Protein AF-0000000084685815 (afdb_homodimer)

Radius of gyration: 17.82 Å; Cα contacts (8 Å, |Δi|>4): 110; chains: 2; bounding box: 32×60×46 Å

Nearest PDB structures (foldseek):
  6yo0-assembly1_g1  TM=8.002E-01  e=2.132E+00  Tetrahymena thermophila
  3q84-assembly2_H  TM=7.256E-01  e=3.580E+00  Homo sapiens
  8tsh-assembly1_F  TM=6.821E-01  e=3.012E+00  Caldimonas thermodepolymerans
  6yo0-assembly1_g1  TM=8.001E-01  e=2.132E+00  Tetrahymena thermophila
  3q84-assembly2_H  TM=7.261E-01  e=3.580E+00  Homo sapiens

Secondary structure (DSSP, 8-state):
----PPPHHHHHHHHHHHHHHHHHHHHHHHHHHHHGGG-TTTHHHHHHHHHHHHHHHHHHHHHHHHHHTTTTGGGG-/----PPPHHHHHHHHHHHHHHHHHHHHHHHHHHHHGGG-TTTHHHHHHHHHHHHHHHHHHHHHHHHHHTTTTGGGG-

Solvent-accessible surface area (backbone atoms only — not comparable to full-atom values): 8574 Å² total; per-residue (Å²): 127,83,72,72,79,74,55,64,71,58,56,49,48,54,40,43,54,49,46,50,50,52,39,55,52,36,52,54,50,41,54,56,30,59,66,33,50,79,39,80,92,38,24,69,64,22,51,50,48,40,51,51,41,51,48,41,39,51,53,44,52,52,51,43,53,34,56,74,68,51,75,50,56,78,77,74,112,128,82,74,72,78,73,55,66,71,57,54,49,48,54,40,44,54,49,46,49,50,52,37,53,52,36,51,55,51,41,54,56,30,56,66,34,49,79,39,80,91,38,23,68,64,22,52,50,49,41,50,50,42,52,48,40,38,50,54,43,50,51,52,44,53,35,55,73,69,51,74,50,56,76,77,75,111

Structure (mmCIF, N/CA/C/O backbone):
data_AF-0000000084685815-model_v1
#
loop_
_entity.id
_entity.type
_entity.pdbx_description
1 polymer 'Uncharacterized protein'
#
loop_
_atom_site.group_PDB
_atom_site.id
_atom_site.type_symbol
_atom_site.label_atom_id
_atom_site.label_alt_id
_atom_site.label_comp_id
_atom_site.label_asym_id
_atom_site.label_entity_id
_atom_site.label_seq_id
_atom_site.pdbx_PDB_ins_code
_atom_site.Cartn_x
_atom_site.Cartn_y
_atom_site.Cartn_z
_atom_site.occupancy
_atom_site.B_iso_or_equiv
_atom_site.auth_seq_id
_atom_site.auth_comp_id
_atom_site.auth_asym_id
_atom_site.auth_atom_id
_atom_site.pdbx_PDB_model_num
ATOM 1 N N . MET A 1 1 ? -5.73 32.75 3.188 1 46.22 1 MET A N 1
ATOM 2 C CA . MET A 1 1 ? -4.66 32.5 4.156 1 46.22 1 MET A CA 1
ATOM 3 C C . MET A 1 1 ? -3.756 31.375 3.713 1 46.22 1 MET A C 1
ATOM 5 O O . MET A 1 1 ? -4.238 30.281 3.385 1 46.22 1 MET A O 1
ATOM 9 N N . SER A 1 2 ? -2.543 31.609 3.299 1 51.81 2 SER A N 1
ATOM 10 C CA . SER A 1 2 ? -1.611 30.609 2.768 1 51.81 2 SER A CA 1
ATOM 11 C C . SER A 1 2 ? -1.315 29.531 3.793 1 51.81 2 SER A C 1
ATOM 13 O O . SER A 1 2 ? -0.804 29.812 4.879 1 51.81 2 SER A O 1
ATOM 15 N N . GLN A 1 3 ? -2.189 28.609 3.904 1 58.53 3 GLN A N 1
ATOM 16 C CA . GLN A 1 3 ? -1.957 27.594 4.914 1 58.53 3 GLN A CA 1
ATOM 17 C C . GLN A 1 3 ? -0.515 27.094 4.871 1 58.53 3 GLN A C 1
ATOM 19 O O . GLN A 1 3 ? 0.032 26.844 3.793 1 58.53 3 GLN A O 1
ATOM 24 N N . LYS A 1 4 ? 0.365 27.562 5.781 1 68.12 4 LYS A N 1
ATOM 25 C CA . LYS A 1 4 ? 1.737 27.078 5.93 1 68.12 4 LYS A CA 1
ATOM 26 C C . LYS A 1 4 ? 1.825 25.578 5.699 1 68.12 4 LYS A C 1
ATOM 28 O O . LYS A 1 4 ? 1.005 24.812 6.215 1 68.12 4 LYS A O 1
ATOM 33 N N . PRO A 1 5 ? 2.764 25.219 4.785 1 79.56 5 PRO A N 1
ATOM 34 C CA . PRO A 1 5 ? 2.912 23.781 4.555 1 79.56 5 PRO A CA 1
ATOM 35 C C . PRO A 1 5 ? 3.203 23 5.836 1 79.56 5 PRO A C 1
ATOM 37 O O . PRO A 1 5 ? 3.912 23.5 6.715 1 79.56 5 PRO A O 1
ATOM 40 N N . LEU A 1 6 ? 2.482 22.016 6.051 1 90.06 6 LEU A N 1
ATOM 41 C CA . LEU A 1 6 ? 2.713 21.141 7.191 1 90.06 6 LEU A CA 1
ATOM 42 C C . LEU A 1 6 ? 4.156 20.641 7.211 1 90.06 6 LEU A C 1
ATOM 44 O O . LEU A 1 6 ? 4.719 20.312 6.164 1 90.06 6 LEU A O 1
ATOM 48 N N . PRO A 1 7 ? 4.75 20.672 8.406 1 92.88 7 PRO A N 1
ATOM 49 C CA . PRO A 1 7 ? 6.105 20.125 8.523 1 92.88 7 PRO A CA 1
ATOM 50 C C . PRO A 1 7 ? 6.227 18.719 7.953 1 92.88 7 PRO A C 1
ATOM 52 O O . PRO A 1 7 ? 5.301 17.906 8.086 1 92.88 7 PRO A O 1
ATOM 55 N N . LEU A 1 8 ? 7.363 18.469 7.383 1 94.62 8 LEU A N 1
ATOM 56 C CA . LEU A 1 8 ? 7.633 17.203 6.711 1 94.62 8 LEU A CA 1
ATOM 57 C C . LEU A 1 8 ? 7.449 16.031 7.672 1 94.62 8 LEU A C 1
ATOM 59 O O . LEU A 1 8 ? 6.82 15.031 7.324 1 94.62 8 LEU A O 1
ATOM 63 N N . ASP A 1 9 ? 7.988 16.172 8.883 1 94.56 9 ASP A N 1
ATOM 64 C CA . ASP A 1 9 ? 7.922 15.086 9.852 1 94.56 9 ASP A CA 1
ATOM 65 C C . ASP A 1 9 ? 6.477 14.734 10.188 1 94.56 9 ASP A C 1
ATOM 67 O O . ASP A 1 9 ? 6.152 13.562 10.414 1 94.56 9 ASP A O 1
ATOM 71 N N . ILE A 1 10 ? 5.625 15.672 10.203 1 95.12 10 ILE A N 1
ATOM 72 C CA . ILE A 1 10 ? 4.211 15.445 10.5 1 95.12 10 ILE A CA 1
ATOM 73 C C . ILE A 1 10 ? 3.551 14.734 9.32 1 95.12 10 ILE A C 1
ATOM 75 O O . ILE A 1 10 ? 2.77 13.797 9.516 1 95.12 10 ILE A O 1
ATOM 79 N N . GLN A 1 11 ? 3.824 15.148 8.141 1 96.31 11 GLN A N 1
ATOM 80 C CA . GLN A 1 11 ? 3.271 14.508 6.949 1 96.31 11 GLN A CA 1
ATOM 81 C C . GLN A 1 11 ? 3.699 13.047 6.859 1 96.31 11 GLN A C 1
ATOM 83 O O . GLN A 1 11 ? 2.871 12.164 6.637 1 96.31 11 GLN A O 1
ATOM 88 N N . LYS A 1 12 ? 4.941 12.859 7.16 1 97.25 12 LYS A N 1
ATOM 89 C CA . LYS A 1 12 ? 5.465 11.5 7.141 1 97.25 12 LYS A CA 1
ATOM 90 C C . LYS A 1 12 ? 4.785 10.633 8.203 1 97.25 12 LYS A C 1
ATOM 92 O O . LYS A 1 12 ? 4.441 9.477 7.941 1 97.25 12 LYS A O 1
ATOM 97 N N . LYS A 1 13 ? 4.629 11.188 9.344 1 96.62 13 LYS A N 1
ATOM 98 C CA . LYS A 1 13 ? 4 10.438 10.422 1 96.62 13 LYS A CA 1
ATOM 99 C C . LYS A 1 13 ? 2.566 10.055 10.062 1 96.62 13 LYS A C 1
ATOM 101 O O . LYS A 1 13 ? 2.121 8.945 10.367 1 96.62 13 LYS A O 1
ATOM 106 N N . ILE A 1 14 ? 1.868 10.93 9.438 1 97.06 14 ILE A N 1
ATOM 107 C CA . ILE A 1 14 ? 0.493 10.656 9.031 1 97.06 14 ILE A CA 1
ATOM 108 C C . ILE A 1 14 ? 0.462 9.492 8.047 1 97.06 14 ILE A C 1
ATOM 110 O O . ILE A 1 14 ? -0.356 8.578 8.188 1 97.06 14 ILE A O 1
ATOM 114 N N . VAL A 1 15 ? 1.354 9.492 7.09 1 98.38 15 VAL A N 1
ATOM 115 C CA . VAL A 1 15 ? 1.414 8.43 6.094 1 98.38 15 VAL A CA 1
ATOM 116 C C . VAL A 1 15 ? 1.821 7.121 6.762 1 98.38 15 VAL A C 1
ATOM 118 O O . VAL A 1 15 ? 1.198 6.082 6.535 1 98.38 15 VAL A O 1
ATOM 121 N N . ILE A 1 16 ? 2.812 7.148 7.633 1 98.5 16 ILE A N 1
ATOM 122 C CA . ILE A 1 16 ? 3.314 5.953 8.297 1 98.5 16 ILE A CA 1
ATOM 123 C C . ILE A 1 16 ? 2.209 5.34 9.156 1 98.5 16 ILE A C 1
ATOM 125 O O . ILE A 1 16 ? 1.984 4.129 9.117 1 98.5 16 ILE A O 1
ATOM 129 N N . ASP A 1 17 ? 1.507 6.168 9.883 1 98.19 17 ASP A N 1
ATOM 130 C CA . ASP A 1 17 ? 0.424 5.664 10.727 1 98.19 17 ASP A CA 1
ATOM 131 C C . ASP A 1 17 ? -0.655 4.988 9.883 1 98.19 17 ASP A C 1
ATOM 133 O O . ASP A 1 17 ? -1.173 3.934 10.258 1 98.19 17 ASP A O 1
ATOM 137 N N . PHE A 1 18 ? -0.969 5.543 8.766 1 98.62 18 PHE A N 1
ATOM 138 C CA . PHE A 1 18 ? -1.971 4.957 7.879 1 98.62 18 PHE A CA 1
ATOM 139 C C . PHE A 1 18 ? -1.499 3.613 7.34 1 98.62 18 PHE A C 1
ATOM 141 O O . PHE A 1 18 ? -2.252 2.637 7.348 1 98.62 18 PHE A O 1
ATOM 148 N N . LEU A 1 19 ? -0.231 3.574 6.863 1 98.81 19 LEU A N 1
ATOM 149 C CA . LEU A 1 19 ? 0.305 2.338 6.309 1 98.81 19 LEU A CA 1
ATOM 150 C C . LEU A 1 19 ? 0.353 1.241 7.3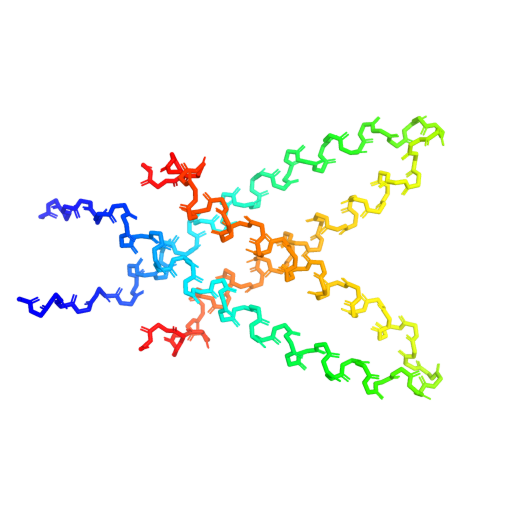67 1 98.81 19 LEU A C 1
ATOM 152 O O . LEU A 1 19 ? 0.138 0.066 7.059 1 98.81 19 LEU A O 1
ATOM 156 N N . LYS A 1 20 ? 0.622 1.585 8.594 1 98.75 20 LYS A N 1
ATOM 157 C CA . LYS A 1 20 ? 0.617 0.601 9.672 1 98.75 20 LYS A CA 1
ATOM 158 C C . LYS A 1 20 ? -0.787 0.052 9.906 1 98.75 20 LYS A C 1
ATOM 160 O O . LYS A 1 20 ? -0.954 -1.133 10.203 1 98.75 20 LYS A O 1
ATOM 165 N N . GLN A 1 21 ? -1.778 0.911 9.805 1 98.56 21 GLN A N 1
ATOM 166 C CA . GLN A 1 21 ? -3.154 0.44 9.906 1 98.56 21 GLN A CA 1
ATOM 167 C C . GLN A 1 21 ? -3.506 -0.489 8.75 1 98.56 21 GLN A C 1
ATOM 169 O O . GLN A 1 21 ? -4.191 -1.496 8.938 1 98.56 21 GLN A O 1
ATOM 174 N N . CYS A 1 22 ? -3.053 -0.156 7.578 1 98.75 22 CYS A N 1
ATOM 175 C CA . CYS A 1 22 ? -3.219 -1.066 6.449 1 98.75 22 CYS A CA 1
ATOM 176 C C . CYS A 1 22 ? -2.605 -2.428 6.754 1 98.75 22 CYS A C 1
ATOM 178 O O . CYS A 1 22 ? -3.201 -3.463 6.449 1 98.75 22 CYS A O 1
ATOM 180 N N . ASN A 1 23 ? -1.411 -2.426 7.332 1 98.81 23 ASN A N 1
ATOM 181 C CA . ASN A 1 23 ? -0.744 -3.676 7.676 1 98.81 23 ASN A CA 1
ATOM 182 C C . ASN A 1 23 ? -1.521 -4.457 8.734 1 98.81 23 ASN A C 1
ATOM 184 O O . ASN A 1 23 ? -1.617 -5.684 8.664 1 98.81 23 ASN A O 1
ATOM 188 N N . ASP A 1 24 ? -2.051 -3.721 9.695 1 98.56 24 ASP A N 1
ATOM 189 C CA . ASP A 1 24 ? -2.885 -4.379 10.703 1 98.56 24 ASP A CA 1
ATOM 190 C C . ASP A 1 24 ? -4.102 -5.039 10.055 1 98.56 24 ASP A C 1
ATOM 192 O O . ASP A 1 24 ? -4.441 -6.18 10.383 1 98.56 24 ASP A O 1
ATOM 196 N N . TYR A 1 25 ? -4.742 -4.316 9.172 1 98.31 25 TYR A N 1
ATOM 197 C CA . TYR A 1 25 ? -5.871 -4.887 8.453 1 98.31 25 TYR A CA 1
ATOM 198 C C . TYR A 1 25 ? -5.438 -6.078 7.609 1 98.31 25 TYR A C 1
ATOM 200 O O . TYR A 1 25 ? -6.152 -7.082 7.523 1 98.31 25 TYR A O 1
ATOM 208 N N . SER A 1 26 ? -4.305 -6 6.984 1 98.69 26 SER A N 1
ATOM 209 C CA . SER A 1 26 ? -3.76 -7.105 6.203 1 98.69 26 SER A CA 1
ATOM 210 C C . SER A 1 26 ? -3.602 -8.359 7.059 1 98.69 26 SER A C 1
ATOM 212 O O . SER A 1 26 ? -3.873 -9.469 6.594 1 98.69 26 SER A O 1
ATOM 214 N N . GLU A 1 27 ? -3.178 -8.195 8.258 1 98.62 27 GLU A N 1
ATOM 215 C CA . GLU A 1 27 ? -3.025 -9.336 9.148 1 98.62 27 GLU A CA 1
ATOM 216 C C . GLU A 1 27 ? -4.367 -10.016 9.406 1 98.62 27 GLU A C 1
ATOM 218 O O . GLU A 1 27 ? -4.438 -11.25 9.477 1 98.62 27 GLU A O 1
ATOM 223 N N . LEU A 1 28 ? -5.383 -9.164 9.578 1 98.31 28 LEU A N 1
ATOM 224 C CA . LEU A 1 28 ? -6.723 -9.719 9.758 1 98.31 28 LEU A CA 1
ATOM 225 C C . LEU A 1 28 ? -7.148 -10.523 8.539 1 98.31 28 LEU A C 1
ATOM 227 O O . LEU A 1 28 ? -7.695 -11.617 8.672 1 98.31 28 LEU A O 1
ATOM 231 N N . MET A 1 29 ? -6.902 -10 7.363 1 98.44 29 MET A N 1
ATOM 232 C CA . MET A 1 29 ? -7.254 -10.688 6.125 1 98.44 29 MET A CA 1
ATOM 233 C C . MET A 1 29 ? -6.438 -11.961 5.957 1 98.44 29 MET A C 1
ATOM 235 O O . MET A 1 29 ? -6.965 -12.992 5.527 1 98.44 29 MET A O 1
ATOM 239 N N . LEU A 1 30 ? -5.156 -11.914 6.266 1 98.62 30 LEU A N 1
ATOM 240 C CA . LEU A 1 30 ? -4.301 -13.094 6.18 1 98.62 30 LEU A CA 1
ATOM 241 C C . LEU A 1 30 ? -4.82 -14.211 7.074 1 98.62 30 LEU A C 1
ATOM 243 O O . LEU A 1 30 ? -4.867 -15.375 6.656 1 98.62 30 LEU A O 1
ATOM 247 N N . ASN A 1 31 ? -5.211 -13.867 8.258 1 98.44 31 ASN A N 1
ATOM 248 C CA . ASN A 1 31 ? -5.785 -14.867 9.156 1 98.44 31 ASN A CA 1
ATOM 249 C C . ASN A 1 31 ? -7.055 -15.484 8.578 1 98.44 31 ASN A C 1
ATOM 251 O O . ASN A 1 31 ? -7.246 -16.703 8.648 1 98.44 31 ASN A O 1
ATOM 255 N N . LYS A 1 32 ? -7.926 -14.625 8.055 1 98.12 32 LYS A N 1
ATOM 256 C CA . LYS A 1 32 ? -9.156 -15.086 7.434 1 98.12 32 LYS A CA 1
ATOM 257 C C . LYS A 1 32 ? -8.867 -16.094 6.324 1 98.12 32 LYS A C 1
ATOM 259 O O . LYS A 1 32 ? -9.43 -17.188 6.309 1 98.12 32 LYS A O 1
ATOM 264 N N . TYR A 1 33 ? -7.949 -15.758 5.477 1 98.31 33 TYR A N 1
ATOM 265 C CA . TYR A 1 33 ? -7.715 -16.609 4.312 1 98.31 33 TYR A CA 1
ATOM 266 C C . TYR A 1 33 ? -6.91 -17.844 4.688 1 98.31 33 TYR A C 1
ATOM 268 O O . TYR A 1 33 ? -7.043 -18.891 4.055 1 98.31 33 TYR A O 1
ATOM 276 N N . GLN A 1 34 ? -6.086 -17.781 5.684 1 98.38 34 GLN A N 1
ATOM 277 C CA . GLN A 1 34 ? -5.391 -18.953 6.199 1 98.38 34 GLN A CA 1
ATOM 278 C C . GLN A 1 34 ? -6.379 -20.031 6.652 1 98.38 34 GLN A C 1
ATOM 280 O O . GLN A 1 34 ? -6.148 -21.219 6.438 1 98.38 34 GLN A O 1
ATOM 285 N N . GLN A 1 35 ? -7.453 -19.641 7.188 1 97.81 35 GLN A N 1
ATOM 286 C CA . GLN A 1 35 ? -8.469 -20.578 7.672 1 97.81 35 GLN A CA 1
ATOM 287 C C . GLN A 1 35 ? -9.172 -21.266 6.516 1 97.81 35 GLN A C 1
ATOM 289 O O . GLN A 1 35 ? -9.734 -22.359 6.688 1 97.81 35 GLN A O 1
ATOM 294 N N . GLN A 1 36 ? -9.055 -20.734 5.387 1 97.69 36 GLN A N 1
ATOM 295 C CA . GLN A 1 36 ? -9.773 -21.25 4.23 1 97.69 36 GLN A CA 1
ATOM 296 C C . GLN A 1 36 ? -8.93 -22.281 3.48 1 97.69 36 GLN A C 1
ATOM 298 O O . GLN A 1 36 ? -9.43 -22.984 2.604 1 97.69 36 GLN A O 1
ATOM 303 N N . LEU A 1 37 ? -7.684 -22.422 3.93 1 97.5 37 LEU A N 1
ATOM 304 C CA . LEU A 1 37 ? -6.766 -23.312 3.213 1 97.5 37 LEU A CA 1
ATOM 305 C C . LEU A 1 37 ? -7.18 -24.766 3.369 1 97.5 37 LEU A C 1
ATOM 307 O O . LEU A 1 37 ? -6.84 -25.609 2.531 1 97.5 37 LEU A O 1
ATOM 311 N N . SER A 1 38 ? -7.902 -25.094 4.395 1 96 38 SER A N 1
ATOM 312 C CA . SER A 1 38 ? -8.289 -26.469 4.68 1 96 38 SER A CA 1
ATOM 313 C C . SER A 1 38 ? -9.469 -26.906 3.816 1 96 38 SER A C 1
ATOM 315 O O . SER A 1 38 ? -9.758 -28.094 3.709 1 96 38 SER A O 1
ATOM 317 N N . ASP A 1 39 ? -10.219 -25.953 3.318 1 96.56 39 ASP A N 1
ATOM 318 C CA . ASP A 1 39 ? -11.336 -26.25 2.424 1 96.56 39 ASP A CA 1
ATOM 319 C C . ASP A 1 39 ? -10.844 -26.453 0.993 1 96.56 39 ASP A C 1
ATOM 321 O O . ASP A 1 39 ? -10.383 -25.516 0.338 1 96.56 39 ASP A O 1
ATOM 325 N N . GLN A 1 40 ? -10.977 -27.625 0.544 1 96.31 40 GLN A N 1
ATOM 326 C CA . GLN A 1 40 ? -10.461 -28.031 -0.756 1 96.31 40 GLN A CA 1
ATOM 327 C C . GLN A 1 40 ? -11.039 -27.172 -1.876 1 96.31 40 GLN A C 1
ATOM 329 O O . GLN A 1 40 ? -10.352 -26.891 -2.865 1 96.31 40 GLN A O 1
ATOM 334 N N . ASN A 1 41 ? -12.25 -26.703 -1.663 1 97.44 41 ASN A N 1
ATOM 335 C CA . ASN A 1 41 ? -12.906 -25.906 -2.691 1 97.44 41 ASN A CA 1
ATOM 336 C C . ASN A 1 41 ? -12.375 -24.484 -2.721 1 97.44 41 ASN A C 1
ATOM 338 O O . ASN A 1 41 ? -12.539 -23.766 -3.715 1 97.44 41 ASN A O 1
ATOM 342 N N . LEU A 1 42 ? -11.672 -24.016 -1.632 1 97.69 42 LEU A N 1
ATOM 343 C CA . LEU A 1 42 ? -11.25 -22.625 -1.522 1 97.69 42 LEU A CA 1
ATOM 344 C C . LEU A 1 42 ? -9.734 -22.516 -1.485 1 97.69 42 LEU A C 1
ATOM 346 O O . LEU A 1 42 ? -9.188 -21.422 -1.499 1 97.69 42 LEU A O 1
ATOM 350 N N . LYS A 1 43 ? -9.125 -23.547 -1.498 1 97.69 43 LYS A N 1
ATOM 351 C CA . LYS A 1 43 ? -7.691 -23.594 -1.212 1 97.69 43 LYS A CA 1
ATOM 352 C C . LYS A 1 43 ? -6.902 -22.75 -2.209 1 97.69 43 LYS A C 1
ATOM 354 O O . LYS A 1 43 ? -6.035 -21.969 -1.815 1 97.69 43 LYS A O 1
ATOM 359 N N . ASP A 1 44 ? -7.195 -22.891 -3.488 1 97.12 44 ASP A N 1
ATOM 360 C CA . ASP A 1 44 ? -6.43 -22.172 -4.508 1 97.12 44 ASP A CA 1
ATOM 361 C C . ASP A 1 44 ? -6.66 -20.672 -4.41 1 97.12 44 ASP A C 1
ATOM 363 O O . ASP A 1 44 ? -5.703 -19.891 -4.43 1 97.12 44 ASP A O 1
ATOM 367 N N . SER A 1 45 ? -7.883 -20.266 -4.289 1 97.38 45 SER A N 1
ATOM 368 C CA . SER A 1 45 ? -8.195 -18.844 -4.16 1 97.38 45 SER A CA 1
ATOM 369 C C . SER A 1 45 ? -7.637 -18.266 -2.865 1 97.38 45 SER A C 1
ATOM 371 O O . SER A 1 45 ? -7.129 -17.156 -2.848 1 97.38 45 SER A O 1
ATOM 373 N N . ALA A 1 46 ? -7.668 -19.031 -1.83 1 98.31 46 ALA A N 1
ATOM 374 C CA . ALA A 1 46 ? -7.125 -18.594 -0.547 1 98.31 46 ALA A CA 1
ATOM 375 C C . ALA A 1 46 ? -5.613 -18.391 -0.629 1 98.31 46 ALA A C 1
ATOM 377 O O . ALA A 1 46 ? -5.082 -17.406 -0.125 1 98.31 46 ALA A O 1
ATOM 378 N N . SER A 1 47 ? -4.965 -19.297 -1.276 1 98.25 47 SER A N 1
ATOM 379 C CA . SER A 1 47 ? -3.518 -19.203 -1.434 1 98.25 47 SER A CA 1
ATOM 380 C C . SER A 1 47 ? -3.123 -17.953 -2.193 1 98.25 47 SER A C 1
ATOM 382 O O . SER A 1 47 ? -2.164 -17.266 -1.82 1 98.25 47 SER A O 1
ATOM 384 N N . GLN A 1 48 ? -3.898 -17.641 -3.174 1 97.75 48 GLN A N 1
ATOM 385 C CA . GLN A 1 48 ? -3.611 -16.438 -3.945 1 97.75 48 GLN A CA 1
ATOM 386 C C . GLN A 1 48 ? -3.84 -15.188 -3.109 1 97.75 48 GLN A C 1
ATOM 388 O O . GLN A 1 48 ? -3.025 -14.258 -3.137 1 97.75 48 GLN A O 1
ATOM 393 N N . LYS A 1 49 ? -4.879 -15.203 -2.391 1 98.5 49 LYS A N 1
ATOM 394 C CA . LYS A 1 49 ? -5.18 -14.047 -1.55 1 98.5 49 LYS A CA 1
ATOM 395 C C . LYS A 1 49 ? -4.125 -13.875 -0.46 1 98.5 49 LYS A C 1
ATOM 397 O O . LYS A 1 49 ? -3.754 -12.75 -0.121 1 98.5 49 LYS A O 1
ATOM 402 N N . ILE A 1 50 ? -3.699 -14.922 0.062 1 98.69 50 ILE A N 1
ATOM 403 C CA . ILE A 1 50 ? -2.641 -14.867 1.065 1 98.69 50 ILE A CA 1
ATOM 404 C C . ILE A 1 50 ? -1.379 -14.266 0.451 1 98.69 50 ILE A C 1
ATOM 406 O O . ILE A 1 50 ? -0.74 -13.398 1.053 1 98.69 50 ILE A O 1
ATOM 410 N N . HIS A 1 51 ? -1.062 -14.703 -0.727 1 98.56 51 HIS A N 1
ATOM 411 C CA . HIS A 1 51 ? 0.079 -14.109 -1.414 1 98.56 51 HIS A CA 1
ATOM 412 C C . HIS A 1 51 ? -0.128 -12.609 -1.637 1 98.56 51 HIS A C 1
ATOM 414 O O . HIS A 1 51 ? 0.772 -11.812 -1.375 1 98.56 51 HIS A O 1
ATOM 420 N N . ASP A 1 52 ? -1.293 -12.211 -2.109 1 98.69 52 ASP A N 1
ATOM 421 C CA . ASP A 1 52 ? -1.604 -10.812 -2.41 1 98.69 52 ASP A CA 1
ATOM 422 C C . ASP A 1 52 ? -1.473 -9.945 -1.164 1 98.69 52 ASP A C 1
ATOM 424 O O . ASP A 1 52 ? -0.844 -8.883 -1.205 1 98.69 52 ASP A O 1
ATOM 428 N N . TRP A 1 53 ? -1.977 -10.398 -0.104 1 98.88 53 TRP A N 1
ATOM 429 C CA . TRP A 1 53 ? -1.969 -9.602 1.122 1 98.88 53 TRP A CA 1
ATOM 430 C C . TRP A 1 53 ? -0.566 -9.539 1.716 1 98.88 53 TRP A C 1
ATOM 432 O O . TRP A 1 53 ? -0.17 -8.508 2.27 1 98.88 53 TRP A O 1
ATOM 442 N N . ASN A 1 54 ? 0.161 -10.625 1.676 1 98.81 54 ASN A N 1
ATOM 443 C CA . ASN A 1 54 ? 1.552 -10.57 2.111 1 98.81 54 ASN A CA 1
ATOM 444 C C . ASN A 1 54 ? 2.363 -9.586 1.272 1 98.81 54 ASN A C 1
ATOM 446 O O . ASN A 1 54 ? 3.17 -8.828 1.808 1 98.81 54 ASN A O 1
ATOM 450 N N . THR A 1 55 ? 2.119 -9.617 0.011 1 98.75 55 THR A N 1
ATOM 451 C CA . THR A 1 55 ? 2.791 -8.688 -0.893 1 98.75 55 THR A CA 1
ATOM 452 C C . THR A 1 55 ? 2.486 -7.242 -0.511 1 98.75 55 THR A C 1
ATOM 454 O O . THR A 1 55 ? 3.396 -6.418 -0.405 1 98.75 55 THR A O 1
ATOM 457 N N . TYR A 1 56 ? 1.22 -6.977 -0.287 1 98.81 56 TYR A N 1
ATOM 458 C CA . TYR A 1 56 ? 0.802 -5.629 0.084 1 98.81 56 TYR A CA 1
ATOM 459 C C . TYR A 1 56 ? 1.477 -5.184 1.377 1 98.81 56 TYR A C 1
ATOM 461 O O . TYR A 1 56 ? 2.002 -4.074 1.46 1 98.81 56 TYR A O 1
ATOM 469 N N . LYS A 1 57 ? 1.531 -6.047 2.367 1 98.81 57 LYS A N 1
ATOM 470 C CA . LYS A 1 57 ? 2.168 -5.758 3.65 1 98.81 57 LYS A CA 1
ATOM 471 C C . LYS A 1 57 ? 3.662 -5.496 3.475 1 98.81 57 LYS A C 1
ATOM 473 O O . LYS A 1 57 ? 4.203 -4.559 4.062 1 98.81 57 LYS A O 1
ATOM 478 N N . ASP A 1 58 ? 4.281 -6.281 2.693 1 98.56 58 ASP A N 1
ATOM 479 C CA . ASP A 1 58 ? 5.715 -6.145 2.457 1 98.56 58 ASP A CA 1
ATOM 480 C C . ASP A 1 58 ? 6.039 -4.805 1.802 1 98.56 58 ASP A C 1
ATOM 482 O O . ASP A 1 58 ? 6.98 -4.121 2.205 1 98.56 58 ASP A O 1
ATOM 486 N N . PHE A 1 59 ? 5.25 -4.449 0.784 1 98.81 59 PHE A N 1
ATOM 487 C CA . PHE A 1 59 ? 5.473 -3.176 0.106 1 98.81 59 PHE A CA 1
ATOM 488 C C . PHE A 1 59 ? 5.238 -2.008 1.056 1 98.81 59 PHE A C 1
ATOM 490 O O . PHE A 1 59 ? 5.98 -1.023 1.034 1 98.81 59 PHE A O 1
ATOM 497 N N . ASN A 1 60 ? 4.207 -2.113 1.875 1 98.81 60 ASN A N 1
ATOM 498 C CA . ASN A 1 60 ? 3.98 -1.084 2.885 1 98.81 60 ASN A CA 1
ATOM 499 C C . ASN A 1 60 ? 5.16 -0.975 3.848 1 98.81 60 ASN A C 1
ATOM 501 O O . ASN A 1 60 ? 5.562 0.129 4.219 1 98.81 60 ASN A O 1
ATOM 505 N N . GLU A 1 61 ? 5.699 -2.096 4.309 1 98.62 61 GLU A N 1
ATOM 506 C CA . GLU A 1 61 ? 6.84 -2.09 5.223 1 98.62 61 GLU A CA 1
ATOM 507 C C . GLU A 1 61 ? 8.062 -1.436 4.578 1 98.62 61 GLU A C 1
ATOM 509 O O . GLU A 1 61 ? 8.789 -0.687 5.234 1 98.62 61 GLU A O 1
ATOM 514 N N . TYR A 1 62 ? 8.266 -1.712 3.363 1 98.38 62 TYR A N 1
ATOM 515 C CA . TYR A 1 62 ? 9.359 -1.06 2.646 1 98.38 62 TYR A CA 1
ATOM 516 C C . TYR A 1 62 ? 9.156 0.449 2.596 1 98.38 62 TYR A C 1
ATOM 518 O O . TYR A 1 62 ? 10.07 1.218 2.895 1 98.38 62 TYR A O 1
ATOM 526 N N . ALA A 1 63 ? 7.926 0.867 2.205 1 98.44 63 ALA A N 1
ATOM 527 C CA . ALA A 1 63 ? 7.617 2.293 2.145 1 98.44 63 ALA A CA 1
ATOM 528 C C . ALA A 1 63 ? 7.809 2.955 3.506 1 98.44 63 ALA A C 1
ATOM 530 O O . ALA A 1 63 ? 8.367 4.051 3.596 1 98.44 63 ALA A O 1
ATOM 531 N N . ILE A 1 64 ? 7.418 2.316 4.609 1 98.62 64 ILE A N 1
ATOM 532 C CA . ILE A 1 64 ? 7.566 2.834 5.965 1 98.62 64 ILE A CA 1
ATOM 533 C C . ILE A 1 64 ? 9.047 3.021 6.285 1 98.62 64 ILE A C 1
ATOM 535 O O . ILE A 1 64 ? 9.445 4.059 6.82 1 98.62 64 ILE A O 1
ATOM 539 N N . ASN A 1 65 ? 9.82 2.043 5.961 1 98.38 65 ASN A N 1
ATOM 540 C CA . ASN A 1 65 ? 11.258 2.131 6.191 1 98.38 65 ASN A CA 1
ATOM 541 C C . ASN A 1 65 ? 11.883 3.291 5.418 1 98.38 65 ASN A C 1
ATOM 543 O O . ASN A 1 65 ? 12.727 4.016 5.953 1 98.38 65 ASN A O 1
ATOM 547 N N . GLU A 1 66 ? 11.477 3.461 4.164 1 97.94 66 GLU A N 1
ATOM 548 C CA . GLU A 1 66 ? 12.008 4.539 3.334 1 97.94 66 GLU A CA 1
ATOM 549 C C . GLU A 1 66 ? 11.555 5.902 3.842 1 97.94 66 GLU A C 1
ATOM 551 O O . GLU A 1 66 ? 12.297 6.883 3.768 1 97.94 66 GLU A O 1
ATOM 556 N N . LEU A 1 67 ? 10.328 5.949 4.332 1 97.81 67 LEU A N 1
ATOM 557 C CA . LEU A 1 67 ? 9.828 7.176 4.953 1 97.81 67 LEU A CA 1
ATOM 558 C C . LEU A 1 67 ? 10.633 7.512 6.203 1 97.81 67 LEU A C 1
ATOM 560 O O . LEU A 1 67 ? 10.969 8.68 6.438 1 97.81 67 LEU A O 1
ATOM 564 N N . ASP A 1 68 ? 11.008 6.496 6.934 1 95.62 68 ASP A N 1
ATOM 565 C CA . ASP A 1 68 ? 11.781 6.68 8.156 1 95.62 68 ASP A CA 1
ATOM 566 C C . ASP A 1 68 ? 13.211 7.113 7.832 1 95.62 68 ASP A C 1
ATOM 568 O O . ASP A 1 68 ? 13.836 7.844 8.609 1 95.62 68 ASP A O 1
ATOM 572 N N . GLY A 1 69 ? 13.75 6.707 6.695 1 93.12 69 GLY A N 1
ATOM 573 C CA . GLY A 1 69 ? 15.109 7 6.273 1 93.12 69 GLY A CA 1
ATOM 574 C C . GLY A 1 69 ? 15.211 8.242 5.41 1 93.12 69 GLY A C 1
ATOM 575 O O . GLY A 1 69 ? 16.281 8.555 4.891 1 93.12 69 GLY A O 1
ATOM 576 N N . ASP A 1 70 ? 14.18 8.93 5.07 1 91.5 70 ASP A N 1
ATOM 577 C CA . ASP A 1 70 ? 14.086 10.203 4.363 1 91.5 70 ASP A CA 1
ATOM 578 C C . ASP A 1 70 ? 14.234 10.008 2.857 1 91.5 70 ASP A C 1
ATOM 580 O O . ASP A 1 70 ? 14.32 10.984 2.105 1 91.5 70 ASP A O 1
ATOM 584 N N . GLU A 1 71 ? 14.328 8.852 2.451 1 94.75 71 GLU A N 1
ATOM 585 C CA . GLU A 1 71 ? 14.508 8.539 1.036 1 94.75 71 GLU A CA 1
ATOM 586 C C . GLU A 1 71 ? 13.352 9.094 0.2 1 94.75 71 GLU A C 1
ATOM 588 O O . GLU A 1 71 ? 13.523 9.383 -0.985 1 94.75 71 GLU A O 1
ATOM 593 N N . LEU A 1 72 ? 12.188 9.297 0.839 1 95.88 72 LEU A N 1
ATOM 594 C CA . LEU A 1 72 ? 11.008 9.711 0.09 1 95.88 72 LEU A CA 1
ATOM 595 C C . LEU A 1 72 ? 10.617 11.148 0.444 1 95.88 72 LEU A C 1
ATOM 597 O O . LEU A 1 72 ? 9.492 11.57 0.172 1 95.88 72 LEU A O 1
ATOM 601 N N . ASP A 1 73 ? 11.484 11.938 1.004 1 94.5 73 ASP A N 1
ATOM 602 C CA . ASP A 1 73 ? 11.172 13.289 1.466 1 94.5 73 ASP A CA 1
ATOM 603 C C . ASP A 1 73 ? 10.703 14.172 0.311 1 94.5 73 ASP A C 1
ATOM 605 O O . ASP A 1 73 ? 9.828 15.023 0.488 1 94.5 73 ASP A O 1
ATOM 609 N N . ASP A 1 74 ? 11.18 13.93 -0.857 1 94.56 74 ASP A N 1
ATOM 610 C CA . ASP A 1 74 ? 10.852 14.758 -2.014 1 94.56 74 ASP A CA 1
ATOM 611 C C . ASP A 1 74 ? 9.414 14.508 -2.471 1 94.56 74 ASP A C 1
ATOM 613 O O . ASP A 1 74 ? 8.867 15.281 -3.264 1 94.56 74 ASP A O 1
ATOM 617 N N . TRP A 1 75 ? 8.773 13.492 -1.956 1 94.38 75 TRP A N 1
ATOM 618 C CA . TRP A 1 75 ? 7.406 13.164 -2.352 1 94.38 75 TRP A CA 1
ATOM 619 C C . TRP A 1 75 ? 6.406 14.086 -1.666 1 94.38 75 TRP A C 1
ATOM 621 O O . TRP A 1 75 ? 5.227 14.102 -2.021 1 94.38 75 TRP A O 1
ATOM 631 N N . PHE A 1 76 ? 6.871 14.883 -0.735 1 92.31 76 PHE A N 1
ATOM 632 C CA . PHE A 1 76 ? 5.992 15.727 0.064 1 92.31 76 PHE A CA 1
ATOM 633 C C . PHE A 1 76 ? 6.176 17.188 -0.296 1 92.31 7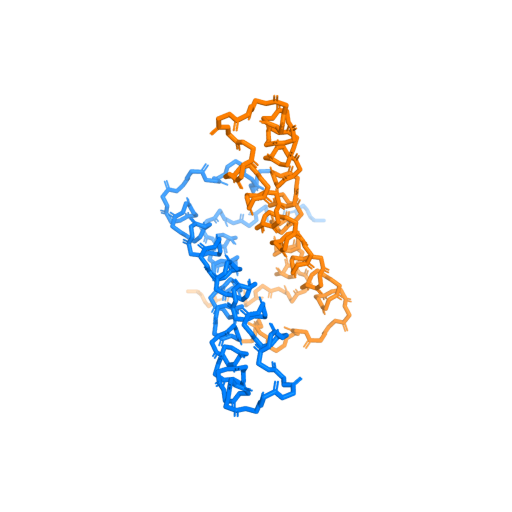6 PHE A C 1
ATOM 635 O O . PHE A 1 76 ? 5.648 18.078 0.385 1 92.31 76 PHE A O 1
ATOM 642 N N . LYS A 1 77 ? 6.941 17.562 -1.202 1 83 77 LYS A N 1
ATOM 643 C CA . LYS A 1 77 ? 7.223 18.938 -1.609 1 83 77 LYS A CA 1
ATOM 644 C C . LYS A 1 77 ? 6.125 19.469 -2.527 1 83 77 LYS A C 1
ATOM 646 O O . LYS A 1 77 ? 5.473 18.688 -3.234 1 83 77 LYS A O 1
ATOM 651 N N . MET B 1 1 ? 2.529 23.141 23.75 1 46.19 1 MET B N 1
ATOM 652 C CA . MET B 1 1 ? 1.441 23.672 22.938 1 46.19 1 MET B CA 1
ATOM 653 C C . MET B 1 1 ? 0.675 22.547 22.25 1 46.19 1 MET B C 1
ATOM 655 O O . MET B 1 1 ? 1.275 21.672 21.625 1 46.19 1 MET B O 1
ATOM 659 N N . SER B 1 2 ? -0.536 22.25 22.609 1 51.84 2 SER B N 1
ATOM 660 C CA . SER B 1 2 ? -1.338 21.141 22.109 1 51.84 2 SER B CA 1
ATOM 661 C C . SER B 1 2 ? -1.571 21.266 20.609 1 51.84 2 SER B C 1
ATOM 663 O O . SER B 1 2 ? -2.152 22.25 20.141 1 51.84 2 SER B O 1
ATOM 665 N N . GLN B 1 3 ? -0.626 20.891 19.875 1 59.12 3 GLN B N 1
ATOM 666 C CA . GLN B 1 3 ? -0.812 21.031 18.438 1 59.12 3 GLN B CA 1
ATOM 667 C C . GLN B 1 3 ? -2.191 20.547 18.016 1 59.12 3 GLN B C 1
ATOM 669 O O . GLN B 1 3 ? -2.645 19.484 18.453 1 59.12 3 GLN B O 1
ATOM 674 N N . LYS B 1 4 ? -3.178 21.453 17.797 1 68.19 4 LYS B N 1
ATOM 675 C CA . LYS B 1 4 ? -4.496 21.141 17.266 1 68.19 4 LYS B CA 1
ATOM 676 C C . LYS B 1 4 ? -4.406 20.031 16.203 1 68.19 4 LYS B C 1
ATOM 678 O O . LYS B 1 4 ? -3.545 20.078 15.328 1 68.19 4 LYS B O 1
ATOM 683 N N . PRO B 1 5 ? -5.219 18.984 16.438 1 79.69 5 PRO B N 1
ATOM 684 C CA . PRO B 1 5 ? -5.191 17.906 15.438 1 79.69 5 PRO B CA 1
ATOM 685 C C . PRO B 1 5 ? -5.473 18.422 14.023 1 79.69 5 PRO B C 1
ATOM 687 O O . PRO B 1 5 ? -6.277 19.344 13.852 1 79.69 5 PRO B O 1
ATOM 690 N N . LEU B 1 6 ? -4.684 18.078 13.156 1 90.38 6 LEU B N 1
ATOM 691 C CA . LEU B 1 6 ? -4.898 18.422 11.758 1 90.38 6 LEU B CA 1
ATOM 692 C C . LEU B 1 6 ? -6.285 18 11.297 1 90.38 6 LEU B C 1
ATOM 694 O O . LEU B 1 6 ? -6.754 16.906 11.656 1 90.38 6 LEU B O 1
ATOM 698 N N . PRO B 1 7 ? -6.949 18.891 10.547 1 93.19 7 PRO B N 1
ATOM 699 C CA . PRO B 1 7 ? -8.25 18.5 9.992 1 93.19 7 PRO B CA 1
ATOM 700 C C . PRO B 1 7 ? -8.195 17.188 9.227 1 93.19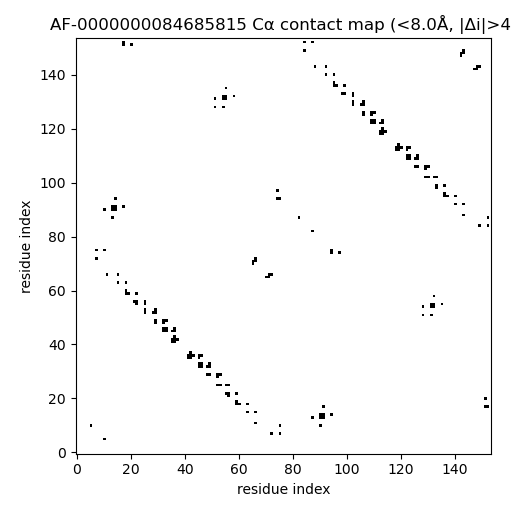 7 PRO B C 1
ATOM 702 O O . PRO B 1 7 ? -7.199 16.891 8.555 1 93.19 7 PRO B O 1
ATOM 705 N N . LEU B 1 8 ? -9.273 16.469 9.336 1 94.88 8 LEU B N 1
ATOM 706 C CA . LEU B 1 8 ? -9.383 15.141 8.734 1 94.88 8 LEU B CA 1
ATOM 707 C C . LEU B 1 8 ? -9.133 15.203 7.23 1 94.88 8 LEU B C 1
ATOM 709 O O . LEU B 1 8 ? -8.391 14.383 6.688 1 94.88 8 LEU B O 1
ATOM 713 N N . ASP B 1 9 ? -9.742 16.188 6.57 1 94.81 9 ASP B N 1
ATOM 714 C CA . ASP B 1 9 ? -9.617 16.312 5.117 1 94.81 9 ASP B CA 1
ATOM 715 C C . ASP B 1 9 ? -8.156 16.5 4.707 1 94.81 9 ASP B C 1
ATOM 717 O O . ASP B 1 9 ? -7.73 16 3.662 1 94.81 9 ASP B O 1
ATOM 721 N N . ILE B 1 10 ? -7.41 17.172 5.477 1 95.19 10 ILE B N 1
ATOM 722 C CA . ILE B 1 10 ? -6 17.406 5.188 1 95.19 10 ILE B CA 1
ATOM 723 C C . ILE B 1 10 ? -5.207 16.109 5.379 1 95.19 10 ILE B C 1
ATOM 725 O O . ILE B 1 10 ? -4.344 15.781 4.566 1 95.19 10 ILE B O 1
ATOM 729 N N . GLN B 1 11 ? -5.453 15.414 6.426 1 96.44 11 GLN B N 1
ATOM 730 C CA . GLN B 1 11 ? -4.777 14.141 6.68 1 96.44 11 GLN B CA 1
ATOM 731 C C . GLN B 1 11 ? -5.051 13.141 5.562 1 96.44 11 GLN B C 1
ATOM 733 O O . GLN B 1 11 ? -4.129 12.508 5.047 1 96.44 11 GLN B O 1
ATOM 738 N N . LYS B 1 12 ? -6.293 13.133 5.172 1 97.44 12 LYS B N 1
ATOM 739 C CA . LYS B 1 12 ? -6.672 12.234 4.086 1 97.44 12 LYS B CA 1
ATOM 740 C C . LYS B 1 12 ? -5.965 12.609 2.789 1 97.44 12 LYS B C 1
ATOM 742 O O . LYS B 1 12 ? -5.492 11.742 2.057 1 97.44 12 LYS B O 1
ATOM 747 N N . LYS B 1 13 ? -5.91 13.867 2.533 1 96.75 13 LYS B N 1
ATOM 748 C CA . LYS B 1 13 ? -5.266 14.32 1.307 1 96.75 13 LYS B CA 1
ATOM 749 C C . LYS B 1 13 ? -3.785 13.953 1.294 1 96.75 13 LYS B C 1
ATOM 751 O O . LYS B 1 13 ? -3.246 13.562 0.257 1 96.75 13 LYS B O 1
ATOM 756 N N . ILE B 1 14 ? -3.15 14.055 2.398 1 97.12 14 ILE B N 1
ATOM 757 C CA . ILE B 1 14 ? -1.736 13.711 2.506 1 97.12 14 ILE B CA 1
ATOM 758 C C . ILE B 1 14 ? -1.539 12.227 2.191 1 97.12 14 ILE B C 1
ATOM 760 O O . ILE B 1 14 ? -0.639 11.867 1.43 1 97.12 14 ILE B O 1
ATOM 764 N N . VAL B 1 15 ? -2.373 11.391 2.738 1 98.38 15 VAL B N 1
ATOM 765 C CA . VAL B 1 15 ? -2.275 9.953 2.512 1 98.38 15 VAL B CA 1
ATOM 766 C C . VAL B 1 15 ? -2.58 9.633 1.048 1 98.38 15 VAL B C 1
ATOM 768 O O . VAL B 1 15 ? -1.842 8.891 0.401 1 98.38 15 VAL B O 1
ATOM 771 N N . ILE B 1 16 ? -3.607 10.25 0.498 1 98.56 16 ILE B N 1
ATOM 772 C CA . ILE B 1 16 ? -4.02 9.992 -0.879 1 98.56 16 ILE B CA 1
ATOM 773 C C . ILE B 1 16 ? -2.902 10.406 -1.835 1 98.56 16 ILE B C 1
ATOM 775 O O . ILE B 1 16 ? -2.555 9.656 -2.752 1 98.56 16 ILE B O 1
ATOM 779 N N . ASP B 1 17 ? -2.332 11.547 -1.602 1 98.19 17 ASP B N 1
ATOM 780 C CA . ASP B 1 17 ? -1.247 12.008 -2.461 1 98.19 17 ASP B CA 1
ATOM 781 C C . ASP B 1 17 ? -0.063 11.047 -2.42 1 98.19 17 ASP B C 1
ATOM 783 O O . ASP B 1 17 ? 0.542 10.758 -3.453 1 98.19 17 ASP B O 1
ATOM 787 N N . PHE B 1 18 ? 0.241 10.531 -1.277 1 98.62 18 PHE B N 1
ATOM 788 C CA . PHE B 1 18 ? 1.342 9.586 -1.144 1 98.62 18 PHE B CA 1
ATOM 789 C C . PHE B 1 18 ? 1.037 8.289 -1.889 1 98.62 18 PHE B C 1
ATOM 791 O O . PHE B 1 18 ? 1.884 7.773 -2.623 1 98.62 18 PHE B O 1
ATOM 798 N N . LEU B 1 19 ? -0.195 7.77 -1.689 1 98.81 19 LEU B N 1
ATOM 799 C CA . LEU B 1 19 ? -0.575 6.523 -2.346 1 98.81 19 LEU B CA 1
ATOM 800 C C . LEU B 1 19 ? -0.562 6.68 -3.863 1 98.81 19 LEU B C 1
ATOM 802 O O . LEU B 1 19 ? -0.214 5.746 -4.586 1 98.81 19 LEU B O 1
ATOM 806 N N . LYS B 1 20 ? -0.917 7.828 -4.363 1 98.75 20 LYS B N 1
ATOM 807 C CA . LYS B 1 20 ? -0.865 8.078 -5.801 1 98.75 20 LYS B CA 1
ATOM 808 C C . LYS B 1 20 ? 0.574 8.078 -6.309 1 98.75 20 LYS B C 1
ATOM 810 O O . LYS B 1 20 ? 0.847 7.602 -7.414 1 98.75 20 LYS B O 1
ATOM 815 N N . GLN B 1 21 ? 1.475 8.609 -5.523 1 98.5 21 GLN B N 1
ATOM 816 C CA . GLN B 1 21 ? 2.887 8.547 -5.887 1 98.5 21 GLN B CA 1
ATOM 817 C C . GLN B 1 21 ? 3.385 7.102 -5.887 1 98.5 21 GLN B C 1
ATOM 819 O O . GLN B 1 21 ? 4.16 6.707 -6.762 1 98.5 21 GLN B O 1
ATOM 824 N N . CYS B 1 22 ? 2.953 6.34 -4.922 1 98.75 22 CYS B N 1
ATOM 825 C CA . CYS B 1 22 ? 3.268 4.914 -4.934 1 98.75 22 CYS B CA 1
ATOM 826 C C . CYS B 1 22 ? 2.783 4.262 -6.223 1 98.75 22 CYS B C 1
ATOM 828 O O . CYS B 1 22 ? 3.496 3.451 -6.82 1 98.75 22 CYS B O 1
ATOM 830 N N . ASN B 1 23 ? 1.584 4.613 -6.641 1 98.75 23 ASN B N 1
ATOM 831 C CA . ASN B 1 23 ? 1.032 4.055 -7.871 1 98.75 23 ASN B CA 1
ATOM 832 C C . ASN B 1 23 ? 1.832 4.488 -9.094 1 98.75 23 ASN B C 1
ATOM 834 O O . ASN B 1 23 ? 2.057 3.695 -10.008 1 98.75 23 ASN B O 1
ATOM 838 N N . ASP B 1 24 ? 2.232 5.738 -9.094 1 98.56 24 ASP B N 1
ATOM 839 C CA . ASP B 1 24 ? 3.08 6.215 -10.188 1 98.56 24 ASP B CA 1
ATOM 840 C C . ASP B 1 24 ? 4.387 5.43 -10.25 1 98.56 24 ASP B C 1
ATOM 842 O O . ASP B 1 24 ? 4.824 5.023 -11.328 1 98.56 24 ASP B O 1
ATOM 846 N N . TYR B 1 25 ? 5 5.227 -9.102 1 98.25 25 TYR B N 1
ATOM 847 C CA . TYR B 1 25 ? 6.219 4.43 -9.047 1 98.25 25 TYR B CA 1
ATOM 848 C C . TYR B 1 25 ? 5.953 2.994 -9.492 1 98.25 25 TYR B C 1
ATOM 850 O O . TYR B 1 25 ? 6.77 2.391 -10.195 1 98.25 25 TYR B O 1
ATOM 858 N N . SER B 1 26 ? 4.844 2.441 -9.094 1 98.69 26 SER B N 1
ATOM 859 C CA . SER B 1 26 ? 4.453 1.099 -9.508 1 98.69 26 SER B CA 1
ATOM 860 C C . SER B 1 26 ? 4.379 0.99 -11.023 1 98.69 26 SER B C 1
ATOM 862 O O . SER B 1 26 ? 4.785 -0.021 -11.602 1 98.69 26 SER B O 1
ATOM 864 N N . GLU B 1 27 ? 3.883 1.987 -11.648 1 98.62 27 GLU B N 1
ATOM 865 C CA . GLU B 1 27 ? 3.799 1.981 -13.109 1 98.62 27 GLU B CA 1
ATOM 866 C C . GLU B 1 27 ? 5.188 1.903 -13.742 1 98.62 27 GLU B C 1
ATOM 868 O O . GLU B 1 27 ? 5.379 1.22 -14.75 1 98.62 27 GLU B O 1
ATOM 873 N N . LEU B 1 28 ? 6.102 2.66 -13.133 1 98.38 28 LEU B N 1
ATOM 874 C CA . LEU B 1 28 ? 7.48 2.605 -13.609 1 98.38 28 LEU B CA 1
ATOM 875 C C . LEU B 1 28 ? 8.047 1.197 -13.477 1 98.38 28 LEU B C 1
ATOM 877 O O . LEU B 1 28 ? 8.695 0.694 -14.398 1 98.38 28 LEU B O 1
ATOM 881 N N . MET B 1 29 ? 7.805 0.572 -12.359 1 98.38 29 MET B N 1
ATOM 882 C CA . MET B 1 29 ? 8.289 -0.783 -12.117 1 98.38 29 MET B CA 1
ATOM 883 C C . MET B 1 29 ? 7.617 -1.779 -13.055 1 98.38 29 MET B C 1
ATOM 885 O O . MET B 1 29 ? 8.266 -2.688 -13.578 1 98.38 29 MET B O 1
ATOM 889 N N . LEU B 1 30 ? 6.332 -1.642 -13.266 1 98.62 30 LEU B N 1
ATOM 890 C CA . LEU B 1 30 ? 5.602 -2.516 -14.18 1 98.62 30 LEU B CA 1
ATOM 891 C C . LEU B 1 30 ? 6.184 -2.441 -15.586 1 98.62 30 LEU B C 1
ATOM 893 O O . LEU B 1 30 ? 6.367 -3.469 -16.234 1 98.62 30 LEU B O 1
ATOM 897 N N . ASN B 1 31 ? 6.477 -1.258 -16.031 1 98.44 31 ASN B N 1
ATOM 898 C CA . ASN B 1 31 ? 7.098 -1.096 -17.344 1 98.44 31 ASN B CA 1
ATOM 899 C C . ASN B 1 31 ? 8.453 -1.797 -17.406 1 98.44 31 ASN B C 1
ATOM 901 O O . ASN B 1 31 ? 8.766 -2.461 -18.406 1 98.44 31 ASN B O 1
ATOM 905 N N . LYS B 1 32 ? 9.25 -1.604 -16.375 1 98.06 32 LYS B N 1
ATOM 906 C CA . LYS B 1 32 ? 10.555 -2.252 -16.297 1 98.06 32 LYS B CA 1
ATOM 907 C C . LYS B 1 32 ? 10.43 -3.768 -16.422 1 98.06 32 LYS B C 1
ATOM 909 O O . LYS B 1 32 ? 11.102 -4.387 -17.234 1 98.06 32 LYS B O 1
ATOM 914 N N . TYR B 1 33 ? 9.523 -4.316 -15.68 1 98.25 33 TYR B N 1
ATOM 915 C CA . TYR B 1 33 ? 9.438 -5.773 -15.641 1 98.25 33 TYR B CA 1
ATOM 916 C C . TYR B 1 33 ? 8.742 -6.309 -16.891 1 98.25 33 TYR B C 1
ATOM 918 O O . TYR B 1 33 ? 9.016 -7.434 -17.328 1 98.25 33 TYR B O 1
ATOM 926 N N . GLN B 1 34 ? 7.871 -5.57 -17.484 1 98.31 34 GLN B N 1
ATOM 927 C CA . GLN B 1 34 ? 7.277 -5.949 -18.766 1 98.31 34 GLN B CA 1
ATOM 928 C C . GLN B 1 34 ? 8.344 -6.145 -19.828 1 98.31 34 GLN B C 1
ATOM 930 O O . GLN B 1 34 ? 8.25 -7.059 -20.656 1 98.31 34 GLN B O 1
ATOM 935 N N . GLN B 1 35 ? 9.344 -5.383 -19.812 1 97.75 35 GLN B N 1
ATOM 936 C CA . GLN B 1 35 ? 10.422 -5.465 -20.781 1 97.75 35 GLN B CA 1
ATOM 937 C C . GLN B 1 35 ? 11.25 -6.734 -20.594 1 97.75 35 GLN B C 1
ATOM 939 O O . GLN B 1 35 ? 11.914 -7.199 -21.516 1 97.75 35 GLN B O 1
ATOM 944 N N . GLN B 1 36 ? 11.125 -7.301 -19.484 1 97.62 36 GLN B N 1
ATOM 945 C CA . GLN B 1 36 ? 11.945 -8.461 -19.141 1 97.62 36 GLN B CA 1
ATOM 946 C C . GLN B 1 36 ? 11.25 -9.758 -19.531 1 97.62 36 GLN B C 1
ATOM 948 O O . GLN B 1 36 ? 11.859 -10.828 -19.531 1 97.62 36 GLN B O 1
ATOM 953 N N . LEU B 1 37 ? 10.008 -9.625 -19.984 1 97.44 37 LEU B N 1
ATOM 954 C CA . LEU B 1 37 ? 9.219 -10.812 -20.281 1 97.44 37 LEU B CA 1
ATOM 955 C C . LEU B 1 37 ? 9.773 -11.539 -21.5 1 97.44 37 LEU B C 1
ATOM 957 O O . LEU B 1 37 ? 9.562 -12.742 -21.656 1 97.44 37 LEU B O 1
ATOM 961 N N . SER B 1 38 ? 10.477 -10.867 -22.344 1 95.81 38 SER B N 1
ATOM 962 C CA . SER B 1 38 ? 10.984 -11.445 -23.594 1 95.81 38 SER B CA 1
ATOM 963 C C . SER B 1 38 ? 12.242 -12.273 -23.328 1 95.81 38 SER B C 1
ATOM 965 O O . SER B 1 38 ? 12.664 -13.055 -24.188 1 95.81 38 SER B O 1
ATOM 967 N N . ASP B 1 39 ? 12.914 -12.023 -22.234 1 96.38 39 ASP B N 1
ATOM 968 C CA . ASP B 1 39 ? 14.094 -12.797 -21.859 1 96.38 39 ASP B CA 1
ATOM 969 C C . ASP B 1 39 ? 13.703 -14.102 -21.188 1 96.38 39 ASP B C 1
ATOM 971 O O . ASP B 1 39 ? 13.18 -14.094 -20.062 1 96.38 39 ASP B O 1
ATOM 975 N N . GLN B 1 40 ? 13.977 -15.148 -21.797 1 96.31 40 GLN B N 1
ATOM 976 C CA . GLN B 1 40 ? 13.57 -16.469 -21.344 1 96.31 40 GLN B CA 1
ATOM 977 C C . GLN B 1 40 ? 14.109 -16.766 -19.938 1 96.31 40 GLN B C 1
ATOM 979 O O . GLN B 1 40 ? 13.461 -17.438 -19.156 1 96.31 40 GLN B O 1
ATOM 984 N N . ASN B 1 41 ? 15.25 -16.188 -19.656 1 97.38 41 ASN B N 1
ATOM 985 C CA . ASN B 1 41 ? 15.875 -16.438 -18.359 1 97.38 41 ASN B CA 1
ATOM 986 C C . ASN B 1 41 ? 15.195 -15.633 -17.25 1 97.38 41 ASN B C 1
ATOM 988 O O . ASN B 1 41 ? 15.32 -15.969 -16.062 1 97.38 41 ASN B O 1
ATOM 992 N N . LEU B 1 42 ? 14.406 -14.57 -17.594 1 97.69 42 LEU B N 1
ATOM 993 C CA . LEU B 1 42 ? 13.844 -13.672 -16.594 1 97.69 42 LEU B CA 1
ATOM 994 C C . LEU B 1 42 ? 12.32 -13.727 -16.609 1 97.69 42 LEU B C 1
ATOM 996 O O . LEU B 1 42 ? 11.664 -13.117 -15.758 1 97.69 42 LEU B O 1
ATOM 1000 N N . LYS B 1 43 ? 11.82 -14.43 -17.438 1 97.62 43 LYS B N 1
ATOM 1001 C CA . LYS B 1 43 ? 10.383 -14.375 -17.719 1 97.62 43 LYS B CA 1
ATOM 1002 C C . LYS B 1 43 ? 9.562 -14.734 -16.484 1 97.62 43 LYS B C 1
ATOM 1004 O O . LYS B 1 43 ? 8.602 -14.039 -16.156 1 97.62 43 LYS B O 1
ATOM 1009 N N . ASP B 1 44 ? 9.938 -15.781 -15.805 1 97.06 44 ASP B N 1
ATOM 1010 C CA . ASP B 1 44 ? 9.148 -16.234 -14.664 1 97.06 44 ASP B CA 1
ATOM 1011 C C . ASP B 1 44 ? 9.211 -15.211 -13.523 1 97.06 44 ASP B C 1
ATOM 1013 O O . ASP B 1 44 ? 8.188 -14.852 -12.945 1 97.06 44 ASP B O 1
ATOM 1017 N N . SER B 1 45 ? 10.383 -14.758 -13.203 1 97.31 45 SER B N 1
ATOM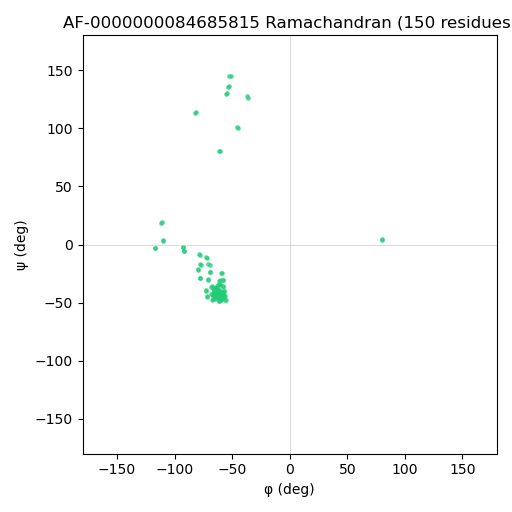 1018 C CA . SER B 1 45 ? 10.539 -13.758 -12.148 1 97.31 45 SER B CA 1
ATOM 1019 C C . SER B 1 45 ? 9.859 -12.445 -12.523 1 97.31 45 SER B C 1
ATOM 1021 O O . SER B 1 45 ? 9.242 -11.797 -11.68 1 97.31 45 SER B O 1
ATOM 1023 N N . ALA B 1 46 ? 9.922 -12.094 -13.758 1 98.31 46 ALA B N 1
ATOM 1024 C CA . ALA B 1 46 ? 9.273 -10.875 -14.234 1 98.31 46 ALA B CA 1
ATOM 1025 C C . ALA B 1 46 ? 7.758 -10.977 -14.109 1 98.31 46 ALA B C 1
ATOM 1027 O O . ALA B 1 46 ? 7.105 -10.031 -13.664 1 98.31 46 ALA B O 1
ATOM 1028 N N . SER B 1 47 ? 7.238 -12.094 -14.453 1 98.25 47 SER B N 1
ATOM 1029 C CA . SER B 1 47 ?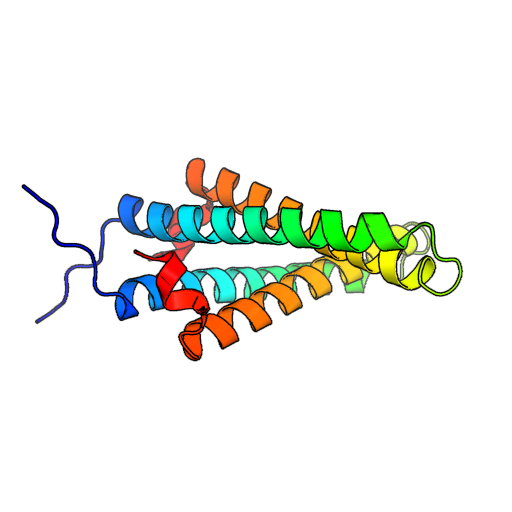 5.797 -12.305 -14.359 1 98.25 47 SER B CA 1
ATOM 1030 C C . SER B 1 47 ? 5.312 -12.18 -12.914 1 98.25 47 SER B C 1
ATOM 1032 O O . SER B 1 47 ? 4.273 -11.562 -12.656 1 98.25 47 SER B O 1
ATOM 1034 N N . GLN B 1 48 ? 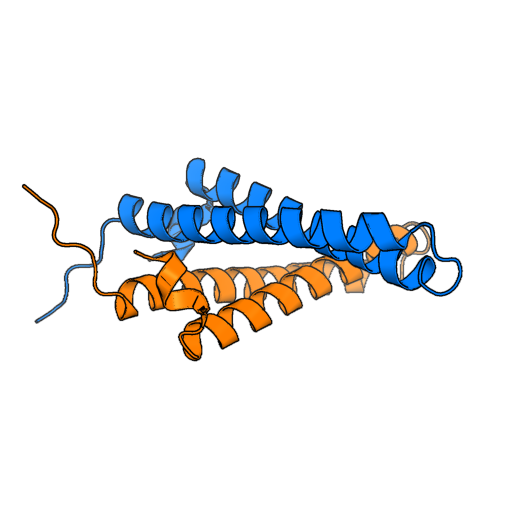6.094 -12.695 -12.031 1 97.69 48 GLN B N 1
ATOM 1035 C CA . GLN B 1 48 ? 5.727 -12.594 -10.625 1 97.69 48 GLN B CA 1
ATOM 1036 C C . GLN B 1 48 ? 5.785 -11.148 -10.141 1 97.69 48 GLN B C 1
ATOM 1038 O O . GLN B 1 48 ? 4.883 -10.688 -9.438 1 97.69 48 GLN B O 1
ATOM 1043 N N . LYS B 1 49 ? 6.789 -10.492 -10.539 1 98.5 49 LYS B N 1
ATOM 1044 C CA . LYS B 1 49 ? 6.926 -9.094 -10.133 1 98.5 49 LYS B CA 1
ATOM 1045 C C . LYS B 1 49 ? 5.809 -8.242 -10.719 1 98.5 49 LYS B C 1
ATOM 1047 O O . LYS B 1 49 ? 5.309 -7.328 -10.062 1 98.5 49 LYS B O 1
ATOM 1052 N N . ILE B 1 50 ? 5.469 -8.5 -11.891 1 98.69 50 ILE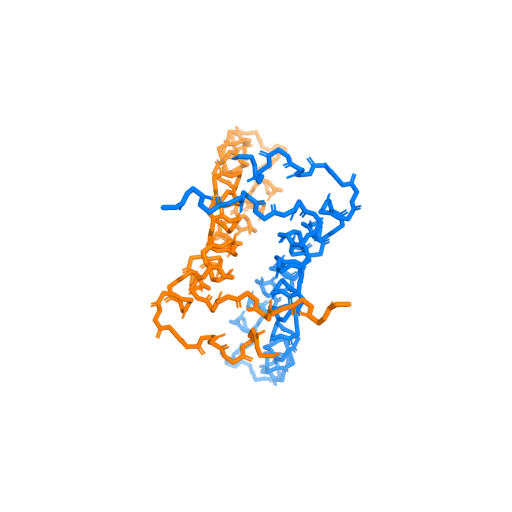 B N 1
ATOM 1053 C CA . ILE B 1 50 ? 4.363 -7.781 -12.516 1 98.69 50 ILE B CA 1
ATOM 1054 C C . ILE B 1 50 ? 3.078 -8.031 -11.727 1 98.69 50 ILE B C 1
ATOM 1056 O O . ILE B 1 50 ? 2.326 -7.094 -11.453 1 98.69 50 ILE B O 1
ATOM 1060 N N . HIS B 1 51 ? 2.869 -9.25 -11.359 1 98.56 51 HIS B N 1
ATOM 1061 C CA . HIS B 1 51 ? 1.708 -9.547 -10.531 1 98.56 51 HIS B CA 1
ATOM 1062 C C . HIS B 1 51 ? 1.771 -8.789 -9.203 1 98.56 51 HIS B C 1
ATOM 1064 O O . HIS B 1 51 ? 0.782 -8.188 -8.781 1 98.56 51 HIS B O 1
ATOM 1070 N N . ASP B 1 52 ? 2.91 -8.805 -8.539 1 98.69 52 ASP B N 1
ATOM 1071 C CA . ASP B 1 52 ? 3.088 -8.164 -7.242 1 98.69 52 ASP B CA 1
ATOM 1072 C C . ASP B 1 52 ? 2.812 -6.66 -7.324 1 98.69 52 ASP B C 1
ATOM 1074 O O . ASP B 1 52 ? 2.082 -6.113 -6.5 1 98.69 52 ASP B O 1
ATOM 1078 N N . TRP B 1 53 ? 3.312 -6.051 -8.305 1 98.81 53 TRP B N 1
ATOM 1079 C CA . TRP B 1 53 ? 3.164 -4.605 -8.438 1 98.81 53 TRP B CA 1
ATOM 1080 C C . TRP B 1 53 ? 1.734 -4.234 -8.82 1 98.81 53 TRP B C 1
ATOM 1082 O O . TRP B 1 53 ? 1.21 -3.213 -8.375 1 98.81 53 TRP B O 1
ATOM 1092 N N . ASN B 1 54 ? 1.126 -5.004 -9.695 1 98.81 54 ASN B N 1
ATOM 1093 C CA . ASN B 1 54 ? -0.283 -4.77 -9.992 1 98.81 54 ASN B CA 1
ATOM 1094 C C . ASN B 1 54 ? -1.15 -4.914 -8.742 1 98.81 54 ASN B C 1
ATOM 1096 O O . ASN B 1 54 ? -2.053 -4.109 -8.516 1 98.81 54 ASN B O 1
ATOM 1100 N N . THR B 1 55 ? -0.844 -5.898 -7.977 1 98.75 55 THR B N 1
ATOM 1101 C CA . THR B 1 55 ? -1.564 -6.117 -6.727 1 98.75 55 THR B CA 1
ATOM 1102 C C . THR B 1 55 ? -1.43 -4.906 -5.805 1 98.75 55 THR B C 1
ATOM 1104 O O . THR B 1 55 ? -2.424 -4.414 -5.266 1 98.75 55 THR B O 1
ATOM 1107 N N . TYR B 1 56 ? -0.219 -4.438 -5.68 1 98.81 56 TYR B N 1
ATOM 1108 C CA . TYR B 1 56 ? 0.043 -3.285 -4.828 1 98.81 56 TYR B CA 1
ATOM 1109 C C . TYR B 1 56 ? -0.737 -2.066 -5.305 1 98.81 56 TYR B C 1
ATOM 1111 O O . TYR B 1 56 ? -1.374 -1.377 -4.504 1 98.81 56 TYR B O 1
ATOM 1119 N N . LYS B 1 57 ? -0.754 -1.813 -6.586 1 98.81 57 LYS B N 1
ATOM 1120 C CA . LYS B 1 57 ? -1.483 -0.695 -7.18 1 98.81 57 LYS B CA 1
ATOM 1121 C C . LYS B 1 57 ? -2.984 -0.827 -6.938 1 98.81 57 LYS B C 1
ATOM 1123 O O . LYS B 1 57 ? -3.648 0.151 -6.586 1 98.81 57 LYS B O 1
ATOM 1128 N N . ASP B 1 58 ? -3.479 -1.986 -7.105 1 98.56 58 ASP B N 1
ATOM 1129 C CA . ASP B 1 58 ? -4.906 -2.236 -6.926 1 98.56 58 ASP B CA 1
ATOM 1130 C C . ASP B 1 58 ? -5.332 -1.972 -5.48 1 98.56 58 ASP B C 1
ATOM 1132 O O . ASP B 1 58 ? -6.355 -1.332 -5.238 1 98.56 58 ASP B O 1
ATOM 1136 N N . PHE B 1 59 ? -4.535 -2.467 -4.543 1 98.81 59 PHE B N 1
ATOM 1137 C CA . PHE B 1 59 ? -4.852 -2.246 -3.135 1 98.81 59 PHE B CA 1
ATOM 1138 C C . PHE B 1 59 ? -4.785 -0.763 -2.793 1 98.81 59 PHE B C 1
ATOM 1140 O O . PHE B 1 59 ? -5.621 -0.255 -2.043 1 98.81 59 PHE B O 1
ATOM 1147 N N . ASN B 1 60 ? -3.783 -0.083 -3.318 1 98.81 60 ASN B N 1
ATOM 1148 C CA . ASN B 1 60 ? -3.711 1.359 -3.115 1 98.81 60 ASN B CA 1
ATOM 1149 C C . ASN B 1 60 ? -4.938 2.068 -3.684 1 98.81 60 ASN B C 1
ATOM 1151 O O . ASN B 1 60 ? -5.469 2.99 -3.064 1 98.81 60 ASN B O 1
ATOM 1155 N N . GLU B 1 61 ? -5.379 1.704 -4.883 1 98.69 61 GLU B N 1
ATOM 1156 C CA . GLU B 1 61 ? -6.559 2.312 -5.496 1 98.69 61 GLU B CA 1
ATOM 1157 C C . GLU B 1 61 ? -7.805 2.084 -4.645 1 98.69 61 GLU B C 1
ATOM 1159 O O . GLU B 1 61 ? -8.633 2.984 -4.492 1 98.69 61 GLU B O 1
ATOM 1164 N N . TYR B 1 62 ? -7.938 0.934 -4.125 1 98.5 62 TYR B N 1
ATOM 1165 C CA . TYR B 1 62 ? -9.047 0.658 -3.223 1 98.5 62 TYR B CA 1
ATOM 1166 C C . TYR B 1 62 ? -8.992 1.556 -1.993 1 98.5 62 TYR B C 1
ATOM 1168 O O . TYR B 1 62 ? -9.992 2.168 -1.617 1 98.5 62 TYR B O 1
ATOM 1176 N N . ALA B 1 63 ? -7.805 1.622 -1.37 1 98.5 63 ALA B N 1
ATOM 1177 C CA . ALA B 1 63 ? -7.637 2.471 -0.194 1 98.5 63 ALA B CA 1
ATOM 1178 C C . ALA B 1 63 ? -7.965 3.928 -0.516 1 98.5 63 ALA B C 1
ATOM 1180 O O . ALA B 1 63 ? -8.633 4.609 0.266 1 98.5 63 ALA B O 1
ATOM 1181 N N . ILE B 1 64 ? -7.547 4.457 -1.678 1 98.62 64 ILE B N 1
ATOM 1182 C CA . ILE B 1 64 ? -7.816 5.824 -2.109 1 98.62 64 ILE B CA 1
ATOM 1183 C C . ILE B 1 64 ? -9.32 6.039 -2.23 1 98.62 64 ILE B C 1
ATOM 1185 O O . ILE B 1 64 ? -9.852 7.051 -1.765 1 98.62 64 ILE B O 1
ATOM 1189 N N . ASN B 1 65 ? -9.977 5.109 -2.834 1 98.5 65 ASN B N 1
ATOM 1190 C CA . ASN B 1 65 ? -11.43 5.195 -2.975 1 98.5 65 ASN B CA 1
ATOM 1191 C C . ASN B 1 65 ? -12.117 5.23 -1.616 1 98.5 65 ASN B C 1
ATOM 1193 O O . ASN B 1 65 ? -13.055 6.004 -1.412 1 98.5 65 ASN B O 1
ATOM 1197 N N . GLU B 1 66 ? -11.672 4.379 -0.687 1 98.06 66 GLU B N 1
ATOM 1198 C CA . GLU B 1 66 ? -12.266 4.332 0.646 1 98.06 66 GLU B CA 1
ATOM 1199 C C . GLU B 1 66 ? -11.977 5.609 1.428 1 98.06 66 GLU B C 1
ATOM 1201 O O . GLU B 1 66 ? -12.812 6.07 2.207 1 98.06 66 GLU B O 1
ATOM 1206 N N . LEU B 1 67 ? -10.789 6.156 1.215 1 97.94 67 LEU B N 1
ATOM 1207 C CA . LEU B 1 67 ? -10.453 7.441 1.816 1 97.94 67 LEU B CA 1
ATOM 1208 C C . LEU B 1 67 ? -11.352 8.547 1.272 1 97.94 67 LEU B C 1
ATOM 1210 O O . LEU B 1 67 ? -11.828 9.391 2.031 1 97.94 67 LEU B O 1
ATOM 1214 N N . ASP B 1 68 ? -11.656 8.477 0.008 1 96 68 ASP B N 1
ATOM 1215 C CA . ASP B 1 68 ? -12.516 9.469 -0.637 1 96 68 ASP B CA 1
ATOM 1216 C C . ASP B 1 68 ? -13.961 9.328 -0.173 1 96 68 ASP B C 1
ATOM 1218 O O . ASP B 1 68 ? -14.688 10.32 -0.098 1 96 68 ASP B O 1
ATOM 1222 N N . GLY B 1 69 ? -14.383 8.125 0.167 1 93.88 69 GLY B N 1
ATOM 1223 C CA . GLY B 1 69 ? -15.742 7.832 0.587 1 93.88 69 GLY B CA 1
ATOM 1224 C C . GLY B 1 69 ? -15.93 7.902 2.092 1 93.88 69 GLY B C 1
ATOM 1225 O O . GLY B 1 69 ? -17 7.582 2.602 1 93.88 69 GLY B O 1
ATOM 1226 N N . ASP B 1 70 ? -14.961 8.156 2.91 1 92.25 70 ASP B N 1
ATOM 1227 C CA . ASP B 1 70 ? -14.961 8.383 4.352 1 92.25 70 ASP B CA 1
ATOM 1228 C C . ASP B 1 70 ? -15.016 7.066 5.117 1 92.25 70 ASP B C 1
ATOM 1230 O O . ASP B 1 70 ? -15.172 7.059 6.34 1 92.25 70 ASP B O 1
ATOM 1234 N N . GLU B 1 71 ? -14.961 6.02 4.457 1 95 71 GLU B N 1
ATOM 1235 C CA . GLU B 1 71 ? -15.039 4.699 5.074 1 95 71 GLU B CA 1
ATOM 1236 C C . GLU B 1 71 ? -13.914 4.492 6.078 1 95 71 GLU B C 1
ATOM 1238 O O . GLU B 1 71 ? -14.055 3.723 7.031 1 95 71 GLU B O 1
ATOM 1243 N N . LEU B 1 72 ? -12.797 5.234 5.898 1 96.12 72 LEU B N 1
ATOM 1244 C CA . LEU B 1 72 ? -11.633 5.02 6.75 1 96.12 72 LEU B CA 1
ATOM 1245 C C . LEU B 1 72 ? -11.414 6.207 7.676 1 96.12 72 LEU B C 1
ATOM 1247 O O . LEU B 1 72 ? -10.328 6.367 8.242 1 96.12 72 LEU B O 1
ATOM 1251 N N . ASP B 1 73 ? -12.391 7.039 7.922 1 95.06 73 ASP B N 1
ATOM 1252 C CA . ASP B 1 73 ? -12.242 8.258 8.711 1 95.06 73 ASP B CA 1
ATOM 1253 C C . ASP B 1 73 ? -11.812 7.934 10.141 1 95.06 73 ASP B C 1
ATOM 1255 O O . ASP B 1 73 ? -11.047 8.688 10.75 1 95.06 73 ASP B O 1
ATOM 1259 N N . ASP B 1 74 ? -12.203 6.832 10.648 1 94.88 74 ASP B N 1
ATOM 1260 C CA . ASP B 1 74 ? -11.906 6.461 12.023 1 94.88 74 ASP B CA 1
ATOM 1261 C C . ASP B 1 74 ? -10.43 6.098 12.188 1 94.88 74 ASP B C 1
ATOM 1263 O O . ASP B 1 74 ? -9.93 6 13.312 1 94.88 74 ASP B O 1
ATOM 1267 N N . TRP B 1 75 ? -9.711 5.938 11.094 1 94.62 75 TRP B N 1
ATOM 1268 C CA . TRP B 1 75 ? -8.297 5.566 11.156 1 94.62 75 TRP B CA 1
ATOM 1269 C C . TRP B 1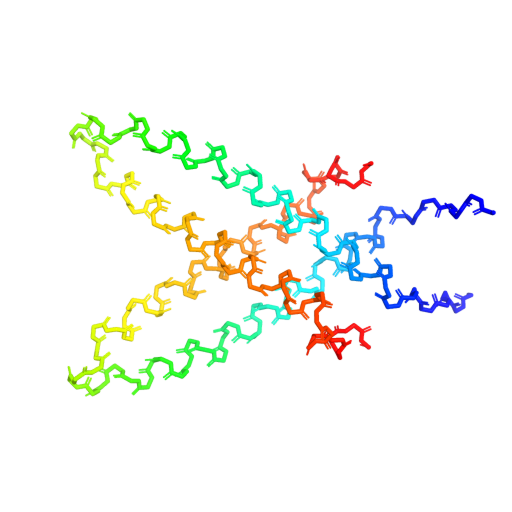 75 ? -7.434 6.77 11.508 1 94.62 75 TRP B C 1
ATOM 1271 O O . TRP B 1 75 ? -6.246 6.625 11.812 1 94.62 75 TRP B O 1
ATOM 1281 N N . PHE B 1 76 ? -8.031 7.941 11.523 1 92.69 76 PHE B N 1
ATOM 1282 C CA . PHE B 1 76 ? -7.289 9.172 11.742 1 92.69 76 PHE B CA 1
ATOM 1283 C C . PHE B 1 76 ? -7.617 9.773 13.102 1 92.69 76 PHE B C 1
ATOM 1285 O O . PHE B 1 76 ? -7.215 10.898 13.406 1 92.69 76 PHE B O 1
ATOM 1292 N N . LYS B 1 77 ? -8.375 9.188 13.914 1 83.56 77 LYS B N 1
ATOM 1293 C CA . LYS B 1 77 ? -8.781 9.68 15.227 1 83.56 77 LYS B CA 1
ATOM 1294 C C . LYS B 1 77 ? -7.715 9.391 16.281 1 83.56 77 LYS B C 1
ATOM 1296 O O . LYS B 1 77 ? -6.953 8.43 16.141 1 83.56 77 LYS B O 1
#

Sequence (154 aa):
MSQKPLPLDIQKKIVIDFLKQCNDYSELMLNKYQQQLSDQNLKDSASQKIHDWNTYKDFNEYAINELDGDELDDWFKMSQKPLPLDIQKKIVIDFLKQCNDYSELMLNKYQQQLSDQNLKDSASQKIHDWNTYKDFNEYAINELDGDELDDWFK

Organism: NCBI:txid1198232

Foldseek 3Di:
DPPPQDDLVVVLVVLLVVLVVLLVVLVVLLVVLVVCCVPPVCNVVSVVSNVVSVVSNVVSVVVNVCSVVCVCSVVRD/DPPPQDDLVVVLVVLLVVLVVLLVVLVVLLVVLVVCCVPPVCNVVSVVSNVVSVVSNVVSVVVNVCSVVCVCSVVRD

pLDDT: mean 94.78, std 9.73, range [46.19, 98.88]